Protein AF-A0A929ASX0-F1 (afdb_monomer)

Foldseek 3Di:
DPPPWPWFWWADQPDEPVVQVVLQVQLVVQPQKHKDFAADPDPDDDPNGHRTRTMIMTGHPPRDPVSVVSNVVSCVVVVIDGDDPPPDD

Radius of gyration: 13.65 Å; Cα contacts (8 Å, |Δi|>4): 116; chains: 1; bounding box: 29×33×36 Å

Sequence (89 aa):
MENQQLKSQLACPGLSLAVYREVVAHLRQVDGVDAGLIPQASQQFDYYQSQVGGLWIDYADACDVVSRERVQQILAHYQIHQGDRSQLK

Nearest PDB structures (foldseek):
  7tmt-assembly1_a  TM=4.878E-01  e=8.905E-02  Saccharomyces cerevisiae
  6xbw-assembly1_a  TM=5.376E-01  e=6.376E-01  Bos taurus
  7uzi-assembly1_a  TM=5.226E-01  e=6.809E-01  Rattus norvegicus
  8eau-assembly1_a  TM=4.716E-01  e=5.592E-01  Saccharomyces cerevisiae
  5d4o-assembly1_B  TM=5.114E-01  e=1.496E+00  Thiomonas intermedia K12

Solvent-accessible surface area (backbone atoms only — not comparable to full-atom values): 5486 Å² total; per-residue (Å²): 132,84,76,81,61,69,68,43,58,38,70,64,91,88,54,51,61,66,53,54,52,50,51,34,54,58,43,50,71,35,68,51,34,46,50,44,75,35,73,48,80,69,93,65,95,50,94,92,50,56,80,41,55,29,34,37,41,37,59,44,94,81,43,48,70,67,41,53,52,50,49,52,52,54,31,53,75,72,71,50,68,89,54,75,83,89,74,82,127

Mean predicted aligned error: 8.33 Å

Secondary structure (DSSP, 8-state):
-------EEE--TT--HHHHHHHHHHHTTSTTEEEEEEEP--SS--TTS-SEEEEEEEE-TT--HHHHHHHHHHHHHTT-----GGG--

Structure (mmCIF, N/CA/C/O backbone):
data_AF-A0A929ASX0-F1
#
_entry.id   AF-A0A929ASX0-F1
#
loop_
_atom_site.group_PDB
_atom_site.id
_atom_site.type_symbol
_atom_site.label_atom_id
_atom_site.label_alt_id
_atom_site.label_comp_id
_atom_site.label_asym_id
_atom_site.label_entity_id
_atom_site.label_seq_id
_atom_site.pdbx_PDB_ins_code
_ato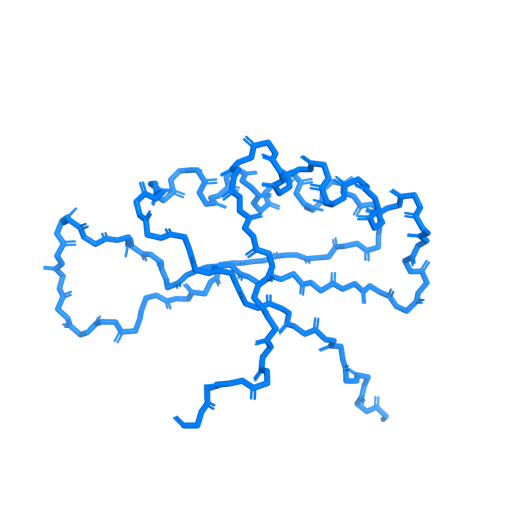m_site.Cartn_x
_atom_site.Cartn_y
_atom_site.Cartn_z
_atom_site.occupancy
_atom_site.B_iso_or_equiv
_atom_site.auth_seq_id
_atom_site.auth_comp_id
_atom_site.auth_asym_id
_atom_site.auth_atom_id
_atom_site.pdbx_PDB_model_num
ATOM 1 N N . MET A 1 1 ? 14.293 -23.523 -2.186 1.00 29.95 1 MET A N 1
ATOM 2 C CA . MET A 1 1 ? 14.966 -22.215 -2.285 1.00 29.95 1 MET A CA 1
ATOM 3 C C . MET A 1 1 ? 13.937 -21.189 -1.863 1.00 29.95 1 MET A C 1
ATOM 5 O O . MET A 1 1 ? 13.050 -20.885 -2.647 1.00 29.95 1 MET A O 1
ATOM 9 N N . GLU A 1 2 ? 13.940 -20.809 -0.587 1.00 31.19 2 GLU A N 1
ATOM 10 C CA . GLU A 1 2 ? 13.027 -19.789 -0.064 1.00 31.19 2 GLU A CA 1
ATOM 11 C C . GLU A 1 2 ? 13.501 -18.441 -0.595 1.00 31.19 2 GLU A C 1
ATOM 13 O O . GLU A 1 2 ? 14.546 -17.933 -0.195 1.00 31.19 2 GLU A O 1
ATOM 18 N N . ASN A 1 3 ? 12.772 -17.926 -1.580 1.00 35.97 3 ASN A N 1
ATOM 19 C CA . ASN A 1 3 ? 13.021 -16.616 -2.146 1.00 35.97 3 ASN A CA 1
ATOM 20 C C . ASN A 1 3 ? 12.649 -15.598 -1.065 1.00 35.97 3 ASN A C 1
ATOM 22 O O . ASN A 1 3 ? 11.473 -15.435 -0.738 1.00 35.97 3 ASN A O 1
ATOM 26 N N . GLN A 1 4 ? 13.656 -15.039 -0.394 1.00 37.75 4 GLN A N 1
ATOM 27 C CA . GLN A 1 4 ? 13.477 -14.173 0.766 1.00 37.75 4 GLN A CA 1
ATOM 28 C C . GLN A 1 4 ? 13.063 -12.780 0.284 1.00 37.75 4 GLN A C 1
ATOM 30 O O . GLN A 1 4 ? 13.823 -11.818 0.319 1.00 37.75 4 GLN A O 1
ATOM 35 N N . GLN A 1 5 ? 11.834 -12.718 -0.218 1.00 45.44 5 GLN A N 1
ATOM 36 C CA . GLN A 1 5 ? 11.152 -11.526 -0.677 1.00 45.44 5 GLN A CA 1
ATOM 37 C C . GLN A 1 5 ? 11.084 -10.488 0.450 1.00 45.44 5 GLN A C 1
ATOM 39 O O . GLN A 1 5 ? 10.591 -10.754 1.555 1.00 45.44 5 GLN A O 1
ATOM 44 N N . LEU A 1 6 ? 11.634 -9.302 0.183 1.00 47.31 6 LEU A N 1
ATOM 45 C CA . LEU A 1 6 ? 11.689 -8.183 1.118 1.00 47.31 6 LEU A CA 1
ATOM 46 C C . LEU A 1 6 ? 10.268 -7.643 1.355 1.00 47.31 6 LEU A C 1
ATOM 48 O O . LEU A 1 6 ? 9.796 -6.751 0.657 1.00 47.31 6 LEU A O 1
ATOM 52 N N . LYS A 1 7 ? 9.574 -8.184 2.361 1.00 54.97 7 LYS A N 1
ATOM 53 C CA . LYS A 1 7 ? 8.285 -7.647 2.814 1.00 54.97 7 LYS A CA 1
ATOM 54 C C . LYS A 1 7 ? 8.515 -6.367 3.615 1.00 54.97 7 LYS A C 1
ATOM 56 O O . LYS A 1 7 ? 8.855 -6.431 4.804 1.00 54.97 7 LYS A O 1
ATOM 61 N N . SER A 1 8 ? 8.319 -5.221 2.967 1.00 59.09 8 SER A N 1
ATOM 62 C CA . SER A 1 8 ? 8.314 -3.904 3.616 1.00 59.09 8 SER A CA 1
ATOM 63 C C . SER A 1 8 ? 6.978 -3.688 4.318 1.00 59.09 8 SER A C 1
ATOM 65 O O . SER A 1 8 ? 5.935 -3.829 3.686 1.00 59.09 8 SER A O 1
ATOM 67 N N . GLN A 1 9 ? 6.997 -3.365 5.614 1.00 62.25 9 GLN A N 1
ATOM 68 C CA . GLN A 1 9 ? 5.794 -3.066 6.396 1.00 62.25 9 GLN A CA 1
ATOM 69 C C . GLN A 1 9 ? 5.608 -1.556 6.511 1.00 62.25 9 GLN A C 1
ATOM 71 O O . GLN A 1 9 ? 6.547 -0.835 6.840 1.00 62.25 9 GLN A O 1
ATOM 76 N N . LEU A 1 10 ? 4.391 -1.088 6.251 1.00 64.44 10 LEU A N 1
ATOM 77 C CA . LEU A 1 10 ? 4.043 0.327 6.257 1.00 64.44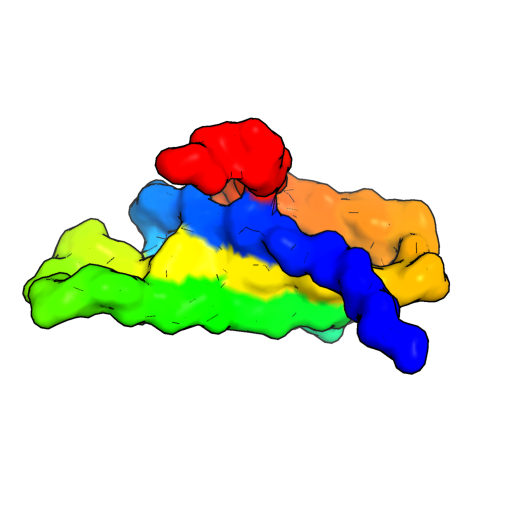 10 LEU A CA 1
ATOM 78 C C . LEU A 1 10 ? 2.898 0.542 7.237 1.00 64.44 10 LEU A C 1
ATOM 80 O O . LEU A 1 10 ? 1.784 0.064 7.017 1.00 64.44 10 LEU A O 1
ATOM 84 N N . ALA A 1 11 ? 3.196 1.245 8.326 1.00 59.84 11 ALA A N 1
ATOM 85 C CA . ALA A 1 11 ? 2.214 1.686 9.301 1.00 59.84 11 ALA A CA 1
ATOM 86 C C . ALA A 1 11 ? 2.080 3.207 9.195 1.00 59.84 11 ALA A C 1
ATOM 88 O O . ALA A 1 11 ? 3.018 3.948 9.482 1.00 59.84 11 ALA A O 1
ATOM 89 N N . CYS A 1 12 ? 0.902 3.662 8.778 1.00 63.47 12 CYS A N 1
ATOM 90 C CA . CYS A 1 12 ? 0.552 5.075 8.708 1.00 63.47 12 CYS A CA 1
ATOM 91 C C . CYS A 1 12 ? -0.566 5.345 9.718 1.00 63.47 12 CYS A C 1
ATOM 93 O O . CYS A 1 12 ? -1.720 4.964 9.468 1.00 63.47 12 CYS A O 1
ATOM 95 N N . PRO A 1 13 ? -0.244 5.951 10.876 1.00 59.34 13 PRO A N 1
ATOM 96 C CA . PRO A 1 13 ? -1.252 6.365 11.840 1.00 59.34 13 PRO A CA 1
ATOM 97 C C . PRO A 1 13 ? -2.231 7.338 11.170 1.00 59.34 13 PRO A C 1
ATOM 99 O O . PRO A 1 13 ? -1.810 8.335 10.592 1.00 59.34 13 PRO A O 1
ATOM 102 N N . GLY A 1 14 ? -3.532 7.044 11.229 1.00 63.59 14 GLY A N 1
ATOM 103 C CA . GLY A 1 14 ? -4.588 7.963 10.783 1.00 63.59 14 GLY A CA 1
ATOM 104 C C . GLY A 1 14 ? -5.226 7.678 9.418 1.00 63.59 14 GLY A C 1
ATOM 105 O O . GLY A 1 14 ? -6.209 8.334 9.081 1.00 63.59 14 GLY A O 1
ATOM 106 N N . LEU A 1 15 ? -4.753 6.691 8.647 1.00 74.25 15 LEU A N 1
ATOM 107 C CA . LEU A 1 15 ? -5.471 6.257 7.441 1.00 74.25 15 LEU A CA 1
ATOM 108 C C . LEU A 1 15 ? -6.658 5.356 7.805 1.00 74.25 15 LEU A C 1
ATOM 110 O O . LEU A 1 15 ? -6.534 4.431 8.610 1.00 74.25 15 LEU A O 1
ATOM 114 N N . SER A 1 16 ? -7.815 5.606 7.187 1.00 81.44 16 SER A N 1
ATOM 115 C CA . SER A 1 16 ? -8.987 4.744 7.351 1.00 81.44 16 SER A CA 1
ATOM 116 C C . SER A 1 16 ? -8.765 3.388 6.673 1.00 81.44 16 SER A C 1
ATOM 118 O O . SER A 1 16 ? -7.986 3.265 5.724 1.00 81.44 16 SER A O 1
ATOM 120 N N . LEU A 1 17 ? -9.503 2.360 7.107 1.00 84.06 17 LEU A N 1
ATOM 121 C CA . LEU A 1 17 ? -9.464 1.039 6.469 1.00 84.06 17 LEU A CA 1
ATOM 122 C C . LEU A 1 17 ? -9.743 1.115 4.957 1.00 84.06 17 LEU A C 1
ATOM 124 O O . LEU A 1 17 ? -9.150 0.369 4.181 1.00 84.06 17 LEU A O 1
ATOM 128 N N . ALA A 1 18 ? -10.634 2.015 4.532 1.00 87.19 18 ALA A N 1
ATOM 129 C CA . ALA A 1 18 ? -10.944 2.208 3.120 1.00 87.19 18 ALA A CA 1
ATOM 130 C C . ALA A 1 18 ? -9.709 2.673 2.334 1.00 87.19 18 ALA A C 1
ATOM 132 O O . ALA A 1 18 ? -9.410 2.086 1.298 1.00 87.19 18 ALA A O 1
ATOM 133 N N . VAL A 1 19 ? -8.949 3.634 2.874 1.00 88.06 19 VAL A N 1
ATOM 134 C CA . VAL A 1 19 ? -7.720 4.125 2.234 1.00 88.06 19 VAL A CA 1
ATOM 135 C C . VAL A 1 19 ? -6.662 3.025 2.171 1.00 88.06 19 VAL A C 1
ATOM 137 O O . VAL A 1 19 ? -6.062 2.815 1.126 1.00 88.06 19 VAL A O 1
ATOM 140 N N . TYR A 1 20 ? -6.488 2.235 3.234 1.00 88.31 20 TYR A N 1
ATOM 141 C CA . TYR A 1 20 ? -5.593 1.071 3.195 1.00 88.31 20 TYR A CA 1
ATOM 142 C C . TYR A 1 20 ? -5.955 0.085 2.069 1.00 88.31 20 TYR A C 1
ATOM 144 O O . TYR A 1 20 ? -5.074 -0.405 1.360 1.00 88.31 20 TYR A O 1
ATOM 152 N N . ARG A 1 21 ? -7.249 -0.203 1.879 1.00 90.62 21 ARG A N 1
ATOM 153 C CA . ARG A 1 21 ? -7.719 -1.096 0.805 1.00 90.62 21 ARG A CA 1
ATOM 154 C C . ARG A 1 21 ? -7.502 -0.494 -0.582 1.00 90.62 21 ARG A C 1
ATOM 156 O O . ARG A 1 21 ? -7.138 -1.230 -1.494 1.00 90.62 21 ARG A O 1
ATOM 163 N N . GLU A 1 22 ? -7.705 0.810 -0.728 1.00 94.44 22 GLU A N 1
ATOM 164 C CA . GLU A 1 22 ? -7.454 1.547 -1.968 1.00 94.44 22 GLU A CA 1
ATOM 165 C C . GLU A 1 22 ? -5.970 1.509 -2.352 1.00 94.44 22 GLU A C 1
ATOM 167 O O . GLU A 1 22 ? -5.634 1.143 -3.477 1.00 94.44 22 GLU A O 1
ATOM 172 N N . VAL A 1 23 ? -5.074 1.773 -1.396 1.00 92.75 23 VAL A N 1
ATOM 173 C CA . VAL A 1 23 ? -3.621 1.701 -1.610 1.00 92.75 23 VAL A CA 1
ATOM 174 C C . VAL A 1 23 ? -3.216 0.305 -2.082 1.00 92.75 23 VAL A C 1
ATOM 176 O O . VAL A 1 23 ? -2.527 0.176 -3.089 1.00 92.75 23 VAL A O 1
ATOM 179 N N . VAL A 1 24 ? -3.680 -0.753 -1.406 1.00 93.75 24 VAL A N 1
ATOM 180 C CA . VAL A 1 24 ? -3.399 -2.139 -1.822 1.00 93.75 24 VAL A CA 1
ATOM 181 C C . VAL A 1 24 ? -3.932 -2.423 -3.228 1.00 93.75 24 VAL A C 1
ATOM 183 O O . VAL A 1 24 ? -3.255 -3.091 -4.008 1.00 93.75 24 VAL A O 1
ATOM 186 N N . ALA A 1 25 ? -5.117 -1.915 -3.572 1.00 96.00 25 ALA A N 1
ATOM 187 C CA . ALA A 1 25 ? -5.677 -2.083 -4.908 1.00 96.00 25 ALA A CA 1
ATOM 188 C C . ALA A 1 25 ? -4.813 -1.403 -5.982 1.00 96.00 25 ALA A C 1
ATOM 190 O O . ALA A 1 25 ? -4.554 -2.020 -7.011 1.00 96.00 25 ALA A O 1
ATOM 191 N N . HIS A 1 26 ? -4.319 -0.186 -5.736 1.00 96.12 26 HIS A N 1
ATOM 192 C CA . HIS A 1 26 ? -3.420 0.511 -6.660 1.00 96.12 26 HIS A CA 1
ATOM 193 C C . HIS A 1 26 ? -2.050 -0.162 -6.777 1.00 96.12 26 HIS A C 1
ATOM 195 O O . HIS A 1 26 ? -1.518 -0.268 -7.878 1.00 96.12 26 HIS A O 1
ATOM 201 N N . LEU A 1 27 ? -1.488 -0.664 -5.676 1.00 94.69 27 LEU A N 1
ATOM 202 C CA . LEU A 1 27 ? -0.204 -1.371 -5.702 1.00 94.69 27 LEU A CA 1
ATOM 203 C C . LEU A 1 27 ? -0.274 -2.663 -6.524 1.00 94.69 27 LEU A C 1
ATOM 205 O O . LEU A 1 27 ? 0.631 -2.932 -7.304 1.00 94.69 27 LEU A O 1
ATOM 209 N N . ARG A 1 28 ? -1.374 -3.417 -6.421 1.00 95.38 28 ARG A N 1
ATOM 210 C CA . ARG A 1 28 ? -1.599 -4.652 -7.197 1.00 95.38 28 ARG A CA 1
ATOM 211 C C . ARG A 1 28 ? -1.836 -4.432 -8.693 1.00 95.38 28 ARG A C 1
ATOM 213 O O . ARG A 1 28 ? -1.884 -5.402 -9.440 1.00 95.38 28 ARG A O 1
ATOM 220 N N . GLN A 1 29 ? -2.033 -3.188 -9.133 1.00 95.56 29 GLN A N 1
ATOM 221 C CA . GLN A 1 29 ? -2.108 -2.848 -10.559 1.00 95.56 29 GLN A CA 1
ATOM 222 C C . GLN A 1 29 ? -0.724 -2.658 -11.187 1.00 95.56 29 GLN A C 1
ATOM 224 O O . GLN A 1 29 ? -0.632 -2.493 -12.400 1.00 95.56 29 GLN A O 1
ATOM 229 N N . VAL A 1 30 ? 0.339 -2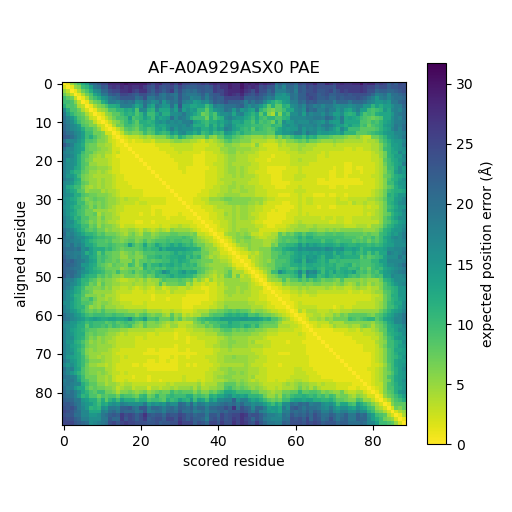.628 -10.380 1.00 95.25 30 VAL A N 1
ATOM 230 C CA . VAL A 1 30 ? 1.710 -2.500 -10.868 1.00 95.25 30 VAL A CA 1
ATOM 231 C C . VAL A 1 30 ? 2.265 -3.891 -11.164 1.00 95.25 30 VAL A C 1
ATOM 233 O O . VAL A 1 30 ? 2.217 -4.784 -10.317 1.00 95.25 30 VAL A O 1
ATOM 236 N N . ASP A 1 31 ? 2.807 -4.072 -12.365 1.00 93.12 31 ASP A N 1
ATOM 237 C CA . ASP A 1 31 ? 3.363 -5.354 -12.787 1.00 93.12 31 ASP A CA 1
ATOM 238 C C . ASP A 1 31 ? 4.506 -5.809 -11.866 1.00 93.12 31 ASP A C 1
ATOM 240 O O . ASP A 1 31 ? 5.392 -5.047 -11.475 1.00 93.12 31 ASP A O 1
ATOM 244 N N . GLY A 1 32 ? 4.481 -7.091 -11.491 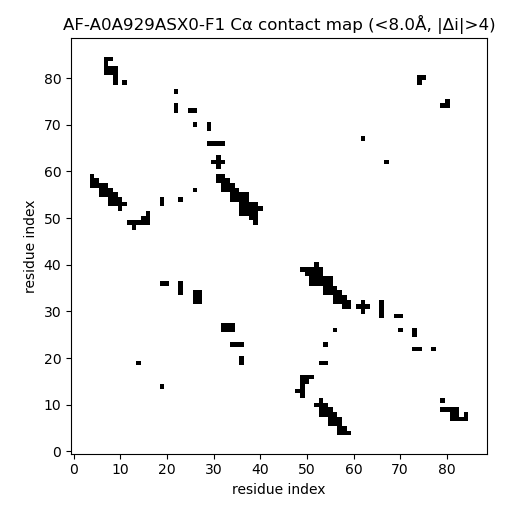1.00 91.38 32 GLY A N 1
ATOM 245 C CA . GLY A 1 32 ? 5.489 -7.670 -10.600 1.00 91.38 32 GLY A CA 1
ATOM 246 C C . GLY A 1 32 ? 5.430 -7.168 -9.152 1.00 91.38 32 GLY A C 1
ATOM 247 O O . GLY A 1 32 ? 6.404 -7.366 -8.422 1.00 91.38 32 GLY A O 1
ATOM 248 N N . VAL A 1 33 ? 4.324 -6.545 -8.732 1.00 92.81 33 VAL A N 1
ATOM 249 C CA . VAL A 1 33 ? 4.094 -6.089 -7.355 1.00 92.81 33 VAL A CA 1
ATOM 250 C C . VAL A 1 33 ? 2.892 -6.815 -6.760 1.00 92.81 33 VAL A C 1
ATOM 252 O O . VAL A 1 33 ? 1.806 -6.830 -7.337 1.00 92.81 33 VAL A O 1
ATOM 255 N N . ASP A 1 34 ? 3.074 -7.378 -5.569 1.00 94.44 34 ASP A N 1
ATOM 256 C CA . ASP A 1 34 ? 1.967 -7.817 -4.722 1.00 94.44 34 ASP A CA 1
ATOM 257 C C . ASP A 1 34 ? 1.937 -6.980 -3.442 1.00 94.44 34 ASP A C 1
ATOM 259 O O . ASP A 1 34 ? 2.936 -6.416 -2.993 1.00 94.44 34 ASP A O 1
ATOM 263 N N . ALA A 1 35 ? 0.756 -6.861 -2.858 1.00 93.94 35 ALA A N 1
ATOM 264 C CA . ALA A 1 35 ? 0.548 -6.110 -1.639 1.00 93.94 35 ALA A CA 1
ATOM 265 C C . ALA A 1 35 ? -0.612 -6.694 -0.844 1.00 93.94 35 ALA A C 1
ATOM 267 O O . ALA A 1 35 ? -1.510 -7.352 -1.376 1.00 93.94 35 ALA A O 1
ATOM 268 N N . GLY A 1 36 ? -0.651 -6.400 0.447 1.00 92.19 36 GLY A N 1
ATOM 269 C CA . GLY A 1 36 ? -1.753 -6.821 1.295 1.00 92.19 36 GLY A CA 1
ATOM 270 C C . GLY A 1 36 ? -1.795 -6.072 2.610 1.00 92.19 36 GLY A C 1
ATOM 271 O O . GLY A 1 36 ? -0.928 -5.262 2.914 1.00 92.19 36 GLY A O 1
ATOM 272 N N . LEU A 1 37 ? -2.833 -6.343 3.393 1.00 89.69 37 LEU A N 1
ATOM 273 C CA . LEU A 1 37 ? -3.024 -5.720 4.698 1.00 89.69 37 LEU A CA 1
ATOM 274 C C . LEU A 1 37 ? -2.439 -6.602 5.793 1.00 89.69 37 LEU A C 1
ATOM 276 O O . LEU A 1 37 ? -2.523 -7.830 5.736 1.00 89.69 37 LEU A O 1
ATOM 280 N N . ILE A 1 38 ? -1.857 -5.957 6.796 1.00 86.25 38 ILE A N 1
ATOM 281 C CA . ILE A 1 38 ? -1.396 -6.604 8.016 1.00 86.25 38 ILE A CA 1
ATOM 282 C C . ILE A 1 38 ? -2.577 -6.594 8.995 1.00 86.25 38 ILE A C 1
ATOM 284 O O . ILE A 1 38 ? -3.117 -5.516 9.273 1.00 86.25 38 ILE A O 1
ATOM 288 N N . PRO A 1 39 ? -3.010 -7.758 9.515 1.00 81.81 39 PRO A N 1
ATOM 289 C CA . PRO A 1 39 ? -4.059 -7.814 10.526 1.00 81.81 39 PRO A CA 1
ATOM 290 C C . PRO A 1 39 ? -3.732 -6.924 11.729 1.00 81.81 39 PRO A C 1
ATOM 292 O O . PRO A 1 39 ? -2.570 -6.786 12.110 1.00 81.81 39 PRO A O 1
ATOM 295 N N . GLN A 1 40 ? -4.754 -6.320 12.332 1.00 79.19 40 GLN A N 1
ATOM 296 C CA . GLN A 1 40 ? -4.577 -5.585 13.580 1.00 79.19 40 GLN A CA 1
ATOM 297 C C . GLN A 1 40 ? -4.224 -6.568 14.707 1.00 79.19 40 GLN A C 1
ATOM 299 O O . GLN A 1 40 ? -4.918 -7.564 14.902 1.00 79.19 40 GLN A O 1
ATOM 304 N N . ALA A 1 41 ? -3.139 -6.288 15.430 1.00 77.75 41 ALA A N 1
ATOM 305 C CA . ALA A 1 41 ? -2.666 -7.103 16.550 1.00 77.75 41 ALA A CA 1
ATOM 306 C C . ALA A 1 41 ? -3.192 -6.609 17.911 1.00 77.75 41 ALA A C 1
ATOM 308 O O . ALA A 1 41 ? -3.017 -7.297 18.919 1.00 77.75 41 ALA A O 1
ATOM 309 N N . SER A 1 42 ? -3.831 -5.431 17.957 1.00 77.00 42 SER A N 1
ATOM 310 C CA . SER A 1 42 ? -4.478 -4.936 19.175 1.00 77.00 42 SER A CA 1
ATOM 311 C C . SER A 1 42 ? -5.566 -5.905 19.640 1.00 77.00 42 SER A C 1
ATOM 313 O O . SER A 1 42 ? -6.470 -6.263 18.886 1.00 77.00 42 SER A O 1
ATOM 315 N N . GLN A 1 43 ? -5.496 -6.301 20.910 1.00 77.31 43 GLN A N 1
ATOM 316 C CA . GLN A 1 43 ? -6.507 -7.150 21.549 1.00 77.31 43 GLN A CA 1
ATOM 317 C C . GLN A 1 43 ? -7.758 -6.360 21.964 1.00 77.31 43 GLN A C 1
ATOM 319 O O . GLN A 1 43 ? -8.750 -6.950 22.388 1.00 77.31 43 GLN A O 1
ATOM 324 N N . GLN A 1 44 ? -7.714 -5.030 21.867 1.00 78.25 44 GLN A N 1
ATOM 325 C CA . GLN A 1 44 ? -8.803 -4.139 22.245 1.00 78.25 44 GLN A CA 1
ATOM 326 C C . GLN A 1 44 ? -9.314 -3.403 21.009 1.00 78.25 44 GLN A C 1
ATOM 328 O O . GLN A 1 44 ? -8.538 -2.822 20.249 1.00 78.25 44 GLN A O 1
ATOM 333 N N . PHE A 1 45 ? -10.631 -3.434 20.815 1.00 72.25 45 PHE A N 1
ATOM 334 C CA . PHE A 1 45 ? -11.282 -2.686 19.749 1.00 72.25 45 PHE A CA 1
ATOM 335 C C . PHE A 1 45 ? -11.366 -1.207 20.138 1.00 72.25 45 PHE A C 1
ATOM 337 O O . PHE A 1 45 ? -12.056 -0.852 21.093 1.00 72.25 45 PHE A O 1
ATOM 344 N N . ASP A 1 46 ? -10.673 -0.358 19.386 1.00 70.62 46 ASP A N 1
ATOM 345 C CA . ASP A 1 46 ? -10.669 1.092 19.552 1.00 70.62 46 ASP A CA 1
ATOM 346 C C . ASP A 1 46 ? -11.100 1.739 18.231 1.00 70.62 46 ASP A C 1
ATOM 348 O O . ASP A 1 46 ? -10.451 1.557 17.200 1.00 70.62 46 ASP A O 1
ATOM 352 N N . TYR A 1 47 ? -12.202 2.492 18.261 1.00 67.69 47 TYR A N 1
ATOM 353 C CA . TYR A 1 47 ? -12.726 3.208 17.093 1.00 67.69 47 TYR A CA 1
ATOM 354 C C . TYR A 1 47 ? -11.738 4.235 16.527 1.00 67.69 47 TYR A C 1
ATOM 356 O O . TYR A 1 47 ? -11.832 4.578 15.349 1.00 67.69 47 TYR A O 1
ATOM 364 N N . TYR A 1 48 ? -10.811 4.727 17.350 1.00 68.75 48 TYR A N 1
ATOM 365 C CA . TYR A 1 48 ? -9.799 5.701 16.956 1.00 68.75 48 TYR A CA 1
ATOM 366 C C . TYR A 1 48 ? -8.519 5.048 16.424 1.00 68.75 48 TYR A C 1
ATOM 368 O O . TYR A 1 48 ? -7.645 5.747 15.908 1.00 68.75 48 TYR A O 1
ATOM 376 N N . GLN A 1 49 ? -8.404 3.718 16.497 1.00 65.81 49 GLN A N 1
ATOM 377 C CA . GLN A 1 49 ? -7.310 2.970 15.886 1.00 65.81 49 GLN A CA 1
ATOM 378 C C . GLN A 1 49 ? -7.708 2.455 14.503 1.00 65.81 49 GLN A C 1
ATOM 380 O O . GLN A 1 49 ? -8.863 2.133 14.225 1.00 65.81 49 GLN A O 1
ATOM 385 N N . SER A 1 50 ? -6.720 2.339 13.613 1.00 68.25 50 SER A N 1
ATOM 386 C CA . SER A 1 50 ? -6.928 1.656 12.338 1.00 68.25 50 SER A CA 1
ATOM 387 C C . SER A 1 50 ? -7.349 0.205 12.594 1.00 68.25 50 SER A C 1
ATOM 389 O O . SER A 1 50 ? -6.764 -0.485 13.426 1.00 68.25 50 SER A O 1
ATOM 391 N N . GLN A 1 51 ? -8.328 -0.296 11.840 1.00 73.88 51 GLN A N 1
ATOM 392 C CA . GLN A 1 51 ? -8.755 -1.702 11.908 1.00 73.88 51 GLN A CA 1
ATOM 393 C C . GLN A 1 51 ? -7.726 -2.672 11.288 1.00 73.88 51 GLN A C 1
ATOM 395 O O . GLN A 1 51 ? -7.951 -3.880 11.257 1.00 73.88 51 GLN A O 1
ATOM 400 N N . VAL A 1 52 ? -6.592 -2.155 10.803 1.00 78.69 52 VAL A N 1
ATOM 401 C CA . VAL A 1 52 ? -5.438 -2.913 10.298 1.00 78.69 52 VAL A CA 1
ATOM 402 C C . VAL A 1 52 ? -4.142 -2.374 10.895 1.00 78.69 52 VAL A C 1
ATOM 404 O O . VAL A 1 52 ? -4.022 -1.175 11.144 1.00 78.69 52 VAL A O 1
ATOM 407 N N . GLY A 1 53 ? -3.163 -3.258 11.095 1.00 77.06 53 GLY A N 1
ATOM 408 C CA . GLY A 1 53 ? -1.844 -2.903 11.631 1.00 77.06 53 GLY A CA 1
ATOM 409 C C . GLY A 1 53 ? -0.934 -2.200 10.618 1.00 77.06 53 GLY A C 1
ATOM 410 O O . GLY A 1 53 ? 0.073 -1.613 10.998 1.00 77.06 53 GLY A O 1
ATOM 411 N N . GLY A 1 54 ? -1.287 -2.249 9.331 1.00 85.12 54 GLY A N 1
ATOM 412 C CA . GLY A 1 54 ? -0.527 -1.644 8.243 1.00 85.12 54 GLY A CA 1
ATOM 413 C C . GLY A 1 54 ? -0.766 -2.361 6.919 1.00 85.12 54 GLY A C 1
ATOM 414 O O . GLY A 1 54 ? -1.740 -3.105 6.764 1.00 85.12 54 GLY A O 1
ATOM 415 N N . LEU A 1 55 ? 0.152 -2.179 5.975 1.00 88.12 55 LEU A N 1
ATOM 416 C CA . LEU A 1 55 ? 0.201 -2.938 4.728 1.00 88.12 55 LEU A CA 1
ATOM 417 C C . LEU A 1 55 ? 1.610 -3.470 4.466 1.00 88.12 55 LEU A C 1
ATOM 419 O O . LEU A 1 55 ? 2.591 -2.951 5.000 1.00 88.12 55 LEU A O 1
ATOM 423 N N . TRP A 1 56 ? 1.701 -4.520 3.661 1.00 89.81 56 TRP A N 1
ATOM 424 C CA . TRP A 1 56 ? 2.958 -5.042 3.148 1.00 89.81 56 TRP A CA 1
ATOM 425 C C . TRP A 1 56 ? 3.011 -4.899 1.632 1.00 89.81 56 TRP A C 1
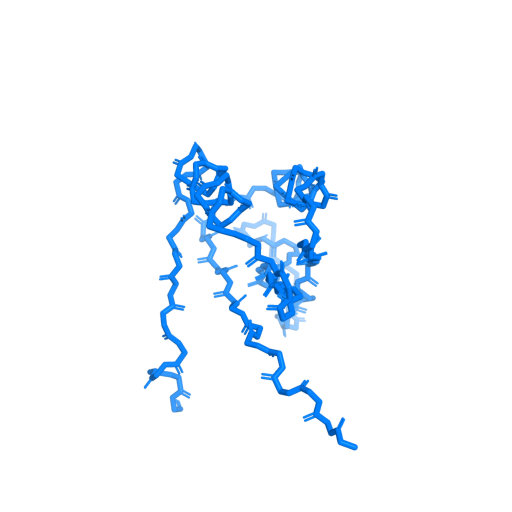ATOM 427 O O . TRP A 1 56 ? 1.974 -4.925 0.969 1.00 89.81 56 TRP A O 1
ATOM 437 N N . ILE A 1 57 ? 4.227 -4.758 1.110 1.00 90.69 57 ILE A N 1
ATOM 438 C CA . ILE A 1 57 ? 4.524 -4.757 -0.324 1.00 90.69 57 ILE A CA 1
ATOM 439 C C . ILE A 1 57 ? 5.583 -5.816 -0.575 1.00 90.69 57 ILE A C 1
ATOM 441 O O . ILE A 1 57 ? 6.526 -5.946 0.209 1.00 90.69 57 ILE A O 1
ATOM 445 N N . ASP A 1 58 ? 5.405 -6.554 -1.657 1.00 91.12 58 ASP A N 1
ATOM 446 C CA . ASP A 1 58 ? 6.341 -7.537 -2.160 1.00 91.12 58 ASP A CA 1
ATOM 447 C C . ASP A 1 58 ? 6.628 -7.251 -3.637 1.00 91.12 58 ASP A C 1
ATOM 449 O O . ASP A 1 58 ? 5.732 -6.898 -4.406 1.00 91.12 58 ASP A O 1
ATOM 453 N N . TYR A 1 59 ? 7.890 -7.388 -4.021 1.00 89.69 59 TYR A N 1
ATOM 454 C CA . TYR A 1 59 ? 8.353 -7.182 -5.384 1.00 89.69 59 TYR A CA 1
ATOM 455 C C . TYR A 1 59 ? 8.867 -8.515 -5.909 1.00 89.69 59 TYR A C 1
ATOM 457 O O . TYR A 1 59 ? 9.708 -9.154 -5.276 1.00 89.69 59 TYR A O 1
ATOM 465 N N . ALA A 1 60 ? 8.406 -8.920 -7.087 1.00 89.38 60 ALA A N 1
ATOM 466 C CA . ALA A 1 60 ? 9.013 -10.035 -7.796 1.00 89.38 60 ALA A CA 1
ATOM 467 C C . ALA A 1 60 ? 10.486 -9.723 -8.123 1.00 89.38 60 ALA A C 1
ATOM 469 O O . ALA A 1 60 ? 10.849 -8.565 -8.344 1.00 89.38 60 ALA A O 1
ATOM 470 N N . ASP A 1 61 ? 11.328 -10.753 -8.233 1.00 80.56 61 ASP A N 1
ATOM 471 C CA . ASP A 1 61 ? 12.748 -10.586 -8.594 1.00 80.56 61 ASP A CA 1
ATOM 472 C C . ASP A 1 61 ? 12.931 -9.859 -9.934 1.00 80.56 61 ASP A C 1
ATOM 474 O O . ASP A 1 61 ? 13.885 -9.109 -10.125 1.00 80.56 61 ASP A O 1
ATOM 478 N N . ALA A 1 62 ? 11.980 -10.049 -10.851 1.00 81.56 62 ALA A N 1
ATOM 479 C CA . ALA A 1 62 ? 11.943 -9.409 -12.162 1.00 81.56 62 ALA A CA 1
ATOM 480 C C . ALA A 1 62 ? 11.265 -8.024 -12.165 1.00 81.56 62 ALA A C 1
ATOM 482 O O . ALA A 1 62 ? 11.057 -7.463 -13.238 1.00 81.56 62 ALA A O 1
ATOM 483 N N . CYS A 1 63 ? 10.884 -7.478 -11.003 1.00 86.69 63 CYS A N 1
ATOM 484 C CA . CYS A 1 63 ? 10.232 -6.173 -10.919 1.00 86.69 63 CYS A CA 1
ATOM 485 C C . CYS A 1 63 ? 11.191 -5.070 -11.383 1.00 86.69 63 CYS A C 1
ATOM 487 O O . CYS A 1 63 ? 12.234 -4.821 -10.759 1.00 86.69 63 CYS A O 1
ATOM 489 N N . ASP A 1 64 ? 10.823 -4.427 -12.489 1.00 89.25 64 ASP A N 1
ATOM 490 C CA . ASP A 1 64 ? 11.646 -3.441 -13.167 1.00 89.25 64 ASP A CA 1
ATOM 491 C C . ASP A 1 64 ? 11.667 -2.087 -12.439 1.00 89.25 64 ASP A C 1
ATOM 493 O O . ASP A 1 64 ? 10.926 -1.817 -11.488 1.00 89.25 64 ASP A O 1
ATOM 497 N N . VAL A 1 65 ? 12.580 -1.216 -12.871 1.00 90.25 65 VAL A N 1
ATOM 498 C CA . VAL A 1 65 ? 12.768 0.106 -12.257 1.00 90.25 65 VAL A CA 1
ATOM 499 C C . VAL A 1 65 ? 11.506 0.961 -12.391 1.00 90.25 65 VAL A C 1
ATOM 501 O O . VAL A 1 65 ? 11.131 1.636 -11.437 1.00 90.25 65 VAL A O 1
ATOM 504 N N . VAL A 1 66 ? 10.810 0.875 -13.529 1.00 93.50 66 VAL A N 1
ATOM 505 C CA . VAL A 1 66 ? 9.584 1.641 -13.796 1.00 93.50 66 VAL A CA 1
ATOM 506 C C . VAL A 1 66 ? 8.475 1.257 -12.815 1.00 93.50 66 VAL A C 1
ATOM 508 O O . VAL A 1 66 ? 7.828 2.130 -12.236 1.00 93.50 66 VAL A O 1
ATOM 511 N N . SER A 1 67 ? 8.289 -0.037 -12.561 1.00 93.12 67 SER A N 1
ATOM 512 C CA . SER A 1 67 ? 7.320 -0.540 -11.585 1.00 93.12 67 SER A CA 1
ATOM 513 C C . SER A 1 67 ? 7.664 -0.079 -10.170 1.00 93.12 67 SER A C 1
ATOM 515 O O . SER A 1 67 ? 6.793 0.385 -9.431 1.00 93.12 67 SER A O 1
ATOM 517 N N . ARG A 1 68 ? 8.948 -0.105 -9.793 1.00 91.06 68 ARG A N 1
ATOM 518 C CA . ARG A 1 68 ? 9.401 0.404 -8.487 1.00 91.06 68 ARG A CA 1
ATOM 519 C C . ARG A 1 68 ? 9.154 1.904 -8.334 1.00 91.06 68 ARG A C 1
ATOM 521 O O . ARG A 1 68 ? 8.664 2.328 -7.288 1.00 91.06 68 ARG A O 1
ATOM 528 N N . GLU A 1 69 ? 9.430 2.704 -9.361 1.00 93.44 69 GLU A N 1
ATOM 529 C CA . GLU A 1 69 ? 9.122 4.140 -9.374 1.00 93.44 69 GLU A CA 1
ATOM 530 C C . GLU A 1 69 ? 7.617 4.396 -9.272 1.00 93.44 69 GLU A C 1
ATOM 532 O O . GLU A 1 69 ? 7.184 5.270 -8.516 1.00 93.44 69 GLU A O 1
ATOM 537 N N . ARG A 1 70 ? 6.802 3.598 -9.969 1.00 94.62 70 ARG A N 1
ATOM 538 C CA . ARG A 1 70 ? 5.342 3.688 -9.895 1.00 94.62 70 ARG A CA 1
ATOM 539 C C . ARG A 1 70 ? 4.833 3.421 -8.483 1.00 94.62 70 ARG A C 1
ATOM 541 O O . ARG A 1 70 ? 3.979 4.164 -8.002 1.00 94.62 70 ARG A O 1
ATOM 548 N N . VAL A 1 71 ? 5.390 2.426 -7.793 1.00 93.44 71 VAL A N 1
ATOM 549 C CA . VAL A 1 71 ? 5.076 2.181 -6.379 1.00 93.44 71 VAL A CA 1
ATOM 550 C C . VAL A 1 71 ? 5.452 3.385 -5.515 1.00 93.44 71 VAL A C 1
ATOM 552 O O . VAL A 1 71 ? 4.634 3.814 -4.704 1.00 93.44 71 VAL A O 1
ATOM 555 N N . GLN A 1 72 ? 6.629 3.990 -5.706 1.00 92.00 72 GLN A N 1
ATOM 556 C CA . GLN A 1 72 ? 7.012 5.190 -4.946 1.00 92.00 72 GLN A CA 1
ATOM 557 C C . GLN A 1 72 ? 6.054 6.366 -5.189 1.00 92.00 72 GLN A C 1
ATOM 559 O O . GLN A 1 72 ? 5.691 7.057 -4.240 1.00 92.00 72 GLN A O 1
ATOM 564 N N . GLN A 1 73 ? 5.587 6.570 -6.425 1.00 93.88 73 GLN A N 1
ATOM 565 C CA . GLN A 1 73 ? 4.589 7.600 -6.745 1.00 93.88 73 GLN A CA 1
ATOM 566 C C . GLN A 1 73 ? 3.253 7.350 -6.039 1.00 93.88 73 GLN A C 1
ATOM 568 O O . GLN A 1 73 ? 2.667 8.286 -5.494 1.00 93.88 73 GLN A O 1
ATOM 573 N N . ILE 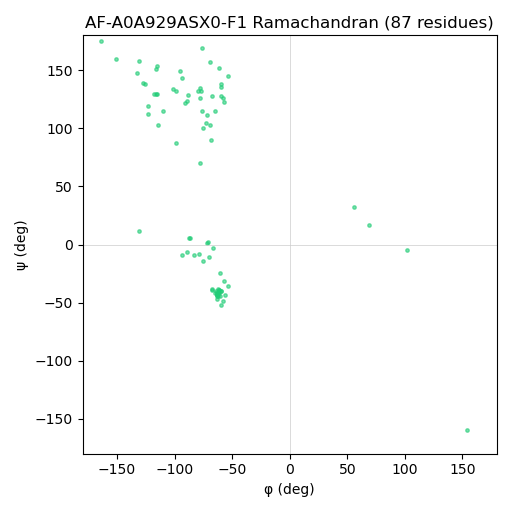A 1 74 ? 2.783 6.095 -6.026 1.00 93.25 74 ILE A N 1
ATOM 574 C CA . ILE A 1 74 ? 1.563 5.703 -5.309 1.00 93.25 74 ILE A CA 1
ATOM 575 C C . ILE A 1 74 ? 1.728 6.022 -3.823 1.00 93.25 74 ILE A C 1
ATOM 577 O O . ILE A 1 74 ? 0.906 6.730 -3.253 1.00 93.25 74 ILE A O 1
ATOM 581 N N . LEU A 1 75 ? 2.813 5.570 -3.196 1.00 90.69 75 LEU A N 1
ATOM 582 C CA . LEU A 1 75 ? 3.040 5.799 -1.769 1.00 90.69 75 LEU A CA 1
ATOM 583 C C . LEU A 1 75 ? 3.162 7.288 -1.430 1.00 90.69 75 LEU A C 1
ATOM 585 O O . LEU A 1 75 ? 2.546 7.740 -0.467 1.00 90.69 75 LEU A O 1
ATOM 589 N N . ALA A 1 76 ? 3.867 8.065 -2.255 1.00 90.19 76 ALA A N 1
ATOM 590 C CA . ALA A 1 76 ? 3.989 9.509 -2.085 1.00 90.19 76 ALA A CA 1
ATOM 591 C C . ALA A 1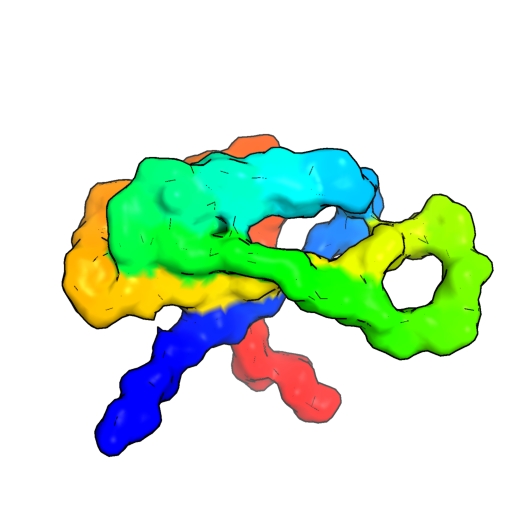 76 ? 2.632 10.227 -2.163 1.00 90.19 76 ALA A C 1
ATOM 593 O O . ALA A 1 76 ? 2.381 11.135 -1.372 1.00 90.19 76 ALA A O 1
ATOM 594 N N . HIS A 1 77 ? 1.735 9.801 -3.060 1.00 91.50 77 HIS A N 1
ATOM 595 C CA . HIS A 1 77 ? 0.387 10.365 -3.173 1.00 91.50 77 HIS A CA 1
ATOM 596 C C . HIS A 1 77 ? -0.420 10.210 -1.875 1.00 91.50 77 HIS A C 1
ATOM 598 O O . HIS A 1 77 ? -1.086 11.152 -1.448 1.00 91.50 77 HIS A O 1
ATOM 604 N N . TYR A 1 78 ? -0.302 9.058 -1.210 1.00 88.31 78 TYR A N 1
ATOM 605 C CA . TYR A 1 78 ? -0.947 8.794 0.082 1.00 88.31 78 TYR A CA 1
ATOM 606 C C . TYR A 1 78 ? -0.115 9.245 1.292 1.00 88.31 78 TYR A C 1
ATOM 608 O O . TYR A 1 78 ? -0.508 8.971 2.425 1.00 88.31 78 TYR A O 1
ATOM 616 N N . GLN A 1 79 ? 1.021 9.922 1.072 1.00 86.44 79 GLN A N 1
ATOM 617 C C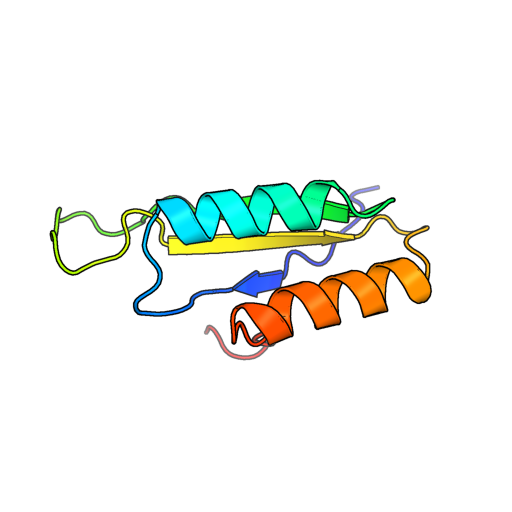A . GLN A 1 79 ? 1.958 10.350 2.123 1.00 86.44 79 GLN A CA 1
ATOM 618 C C . GLN A 1 79 ? 2.454 9.176 2.989 1.00 86.44 79 GLN A C 1
ATOM 620 O O . GLN A 1 79 ? 2.715 9.309 4.184 1.00 86.44 79 GLN A O 1
ATOM 625 N N . ILE A 1 80 ? 2.573 7.998 2.375 1.00 84.12 80 ILE A N 1
ATOM 626 C CA . ILE A 1 80 ? 3.072 6.781 3.005 1.00 84.12 80 ILE A CA 1
ATOM 627 C C . ILE A 1 80 ? 4.580 6.718 2.786 1.00 84.12 80 ILE A C 1
ATOM 629 O O . ILE A 1 80 ? 5.058 6.691 1.653 1.00 84.12 80 ILE A O 1
ATOM 633 N N . HIS A 1 81 ? 5.343 6.658 3.874 1.00 74.00 81 HIS A N 1
ATOM 634 C CA . HIS A 1 81 ? 6.797 6.546 3.818 1.00 74.00 81 HIS A CA 1
ATOM 635 C C . HIS A 1 81 ? 7.238 5.106 4.072 1.00 74.00 81 HIS A C 1
ATOM 637 O O . HIS A 1 81 ? 6.765 4.471 5.016 1.00 74.00 81 HIS A O 1
ATOM 643 N N . GLN A 1 82 ? 8.163 4.595 3.251 1.00 66.38 82 GLN A N 1
ATOM 644 C CA . GLN A 1 82 ? 8.760 3.285 3.498 1.00 66.38 82 GLN A CA 1
ATOM 645 C C . GLN A 1 82 ? 9.714 3.328 4.690 1.00 66.38 82 GLN A C 1
ATOM 647 O O . GLN A 1 82 ? 10.762 3.962 4.628 1.00 66.38 82 GLN A O 1
ATOM 652 N N . GLY A 1 83 ? 9.326 2.664 5.781 1.00 56.38 83 GLY A N 1
ATOM 653 C CA . GLY A 1 83 ? 10.193 2.430 6.930 1.00 56.38 83 GLY A CA 1
ATOM 654 C C . GLY A 1 83 ? 11.138 1.261 6.663 1.00 56.38 83 GLY A C 1
ATOM 655 O O . GLY A 1 83 ? 10.706 0.201 6.210 1.00 56.38 83 GLY A O 1
ATOM 656 N N . ASP A 1 84 ? 12.424 1.448 6.953 1.00 44.47 84 ASP A N 1
ATOM 657 C CA . ASP A 1 84 ? 13.425 0.385 6.880 1.00 44.47 84 ASP A CA 1
ATOM 658 C C . ASP A 1 84 ? 13.305 -0.548 8.106 1.00 44.47 84 ASP A C 1
ATOM 660 O O . ASP A 1 84 ? 13.228 -0.081 9.246 1.00 44.47 84 ASP A O 1
ATOM 664 N N . ARG A 1 85 ? 13.280 -1.877 7.906 1.00 47.81 85 ARG A N 1
ATOM 665 C CA . ARG A 1 85 ? 13.060 -2.879 8.984 1.00 47.81 85 ARG A CA 1
ATOM 666 C C . ARG A 1 85 ? 14.234 -3.016 9.962 1.00 47.81 85 ARG A C 1
ATOM 668 O O . ARG A 1 85 ? 14.155 -3.809 10.897 1.00 47.81 85 ARG A O 1
ATOM 675 N N . SER A 1 86 ? 15.291 -2.230 9.801 1.00 38.31 86 SER A N 1
ATOM 676 C CA . SER A 1 86 ? 16.520 -2.289 10.595 1.00 38.31 86 SER A CA 1
ATOM 677 C C . SER A 1 86 ? 16.371 -1.889 12.080 1.00 38.31 86 SER A C 1
ATOM 679 O O . SER A 1 86 ? 17.355 -1.965 12.814 1.00 38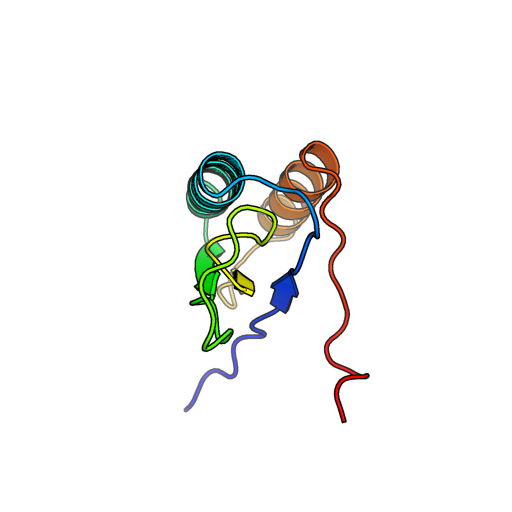.31 86 SER A O 1
ATOM 681 N N . GLN A 1 87 ? 15.191 -1.453 12.555 1.00 30.44 87 GLN A N 1
ATOM 682 C CA . GLN A 1 87 ? 15.043 -0.848 13.896 1.00 30.44 87 GLN A CA 1
ATOM 683 C C . GLN A 1 87 ? 13.916 -1.376 14.805 1.00 30.44 87 GLN A C 1
ATOM 685 O O . GLN A 1 87 ? 13.690 -0.793 15.862 1.00 30.44 87 GLN A O 1
ATOM 690 N N . LEU A 1 88 ? 13.250 -2.489 14.491 1.00 35.03 88 LEU A N 1
ATOM 691 C CA . LEU A 1 88 ? 12.341 -3.127 15.459 1.00 35.03 88 LEU A CA 1
ATOM 692 C C . LEU A 1 88 ? 13.062 -4.295 16.147 1.00 35.03 88 LEU A C 1
ATOM 694 O O . LEU A 1 88 ? 13.040 -5.425 15.659 1.00 35.03 88 LEU A O 1
ATOM 698 N N . LYS A 1 89 ? 13.764 -3.964 17.238 1.00 29.41 89 LYS A N 1
ATOM 699 C CA . LYS A 1 89 ? 14.218 -4.909 18.269 1.00 29.41 89 LYS A CA 1
ATOM 700 C C . LYS A 1 89 ? 13.114 -5.141 19.290 1.00 29.41 89 LYS A C 1
ATOM 702 O O . LYS A 1 89 ? 12.431 -4.148 19.623 1.00 29.41 89 LYS A O 1
#

pLDDT: mean 77.02, std 19.01, range [29.41, 96.12]